Protein AF-A0A4P7XH23-F1 (afdb_monomer_lite)

Foldseek 3Di:
DPCQVVLLVLLVVLLVQLVVCLVVVVLVSNLVSLVVNLVSLVVNLVCCVVVVDPPVSSLVSLVSSVVSLVSNVVSCVVVDVPPPPSVVVCVVSVVVSVVSNVVVVD

Radius of gyration: 14.1 Å; chains: 1; bounding box: 43×17×38 Å

Sequence (106 aa):
MTPTLSYLSALDTVSDDLDMAIGAADWARVQELERQARPFMSSATDAAQAGEVAVALVVERLERLQALFELARAGAVKSRDEASAALKASEKTHSAAQAYLRNARR

Organism: NCBI:txid2259620

Structure (mmCIF, N/CA/C/O backbone):
data_AF-A0A4P7XH23-F1
#
_entry.id   AF-A0A4P7XH23-F1
#
loop_
_atom_site.group_PDB
_atom_site.id
_atom_site.type_symbol
_atom_site.label_atom_id
_atom_site.label_alt_id
_atom_site.label_comp_id
_atom_site.label_asym_id
_atom_site.label_entity_id
_atom_site.label_seq_id
_atom_site.pdbx_PDB_ins_code
_atom_site.Cartn_x
_atom_site.Cartn_y
_atom_site.Cartn_z
_atom_site.occupancy
_atom_site.B_iso_or_equiv
_atom_site.auth_seq_id
_atom_site.auth_comp_id
_atom_site.auth_asym_id
_atom_site.auth_atom_id
_atom_site.pdbx_PDB_model_num
ATOM 1 N N . MET A 1 1 ? -23.140 10.059 6.513 1.00 39.28 1 MET A N 1
ATOM 2 C CA . MET A 1 1 ? -22.406 9.104 5.657 1.00 39.28 1 MET A CA 1
ATOM 3 C C . MET A 1 1 ? -21.006 9.009 6.215 1.00 39.28 1 MET A C 1
ATOM 5 O O . MET A 1 1 ? -20.327 10.024 6.259 1.00 39.28 1 MET A O 1
ATOM 9 N N . THR A 1 2 ? -20.641 7.856 6.766 1.00 43.00 2 THR A N 1
ATOM 10 C CA . THR A 1 2 ? -19.348 7.631 7.417 1.00 43.00 2 THR A CA 1
ATOM 11 C C . THR A 1 2 ? -18.233 7.743 6.371 1.00 43.00 2 THR A C 1
ATOM 13 O O . THR A 1 2 ? -18.221 6.953 5.427 1.00 43.00 2 THR A O 1
ATOM 16 N N . PRO A 1 3 ? -17.308 8.714 6.489 1.00 55.81 3 PRO A N 1
ATOM 17 C CA . PRO A 1 3 ? -16.204 8.882 5.538 1.00 55.81 3 PRO A CA 1
ATOM 18 C C . PRO A 1 3 ? -15.216 7.697 5.572 1.00 55.81 3 PRO A C 1
ATOM 20 O O . PRO A 1 3 ? -14.378 7.557 4.688 1.00 55.81 3 PRO A O 1
ATOM 23 N N . THR A 1 4 ? -15.387 6.796 6.539 1.00 52.91 4 THR A N 1
ATOM 24 C CA . THR A 1 4 ? -14.500 5.701 6.930 1.00 52.91 4 THR A CA 1
ATOM 25 C C . THR A 1 4 ? -14.229 4.630 5.886 1.00 52.91 4 THR A C 1
ATOM 27 O O . THR A 1 4 ? -13.099 4.173 5.723 1.00 52.91 4 THR A O 1
ATOM 30 N N . LEU A 1 5 ? -15.239 4.285 5.097 1.00 60.50 5 LEU A N 1
ATOM 31 C CA . LEU A 1 5 ? -15.082 3.324 4.006 1.00 60.50 5 LEU A CA 1
ATOM 32 C C . LEU A 1 5 ? -14.433 3.957 2.766 1.00 60.50 5 LEU A C 1
ATOM 34 O O . LEU A 1 5 ? -13.896 3.243 1.920 1.00 60.50 5 LEU A O 1
ATOM 38 N N . SER A 1 6 ? -14.440 5.291 2.666 1.00 73.31 6 SER A N 1
ATOM 39 C CA . SER A 1 6 ? -13.956 6.008 1.486 1.00 73.31 6 SER A CA 1
ATOM 40 C C . SER A 1 6 ? -12.436 5.967 1.364 1.00 73.31 6 SER A C 1
ATOM 42 O O . SER A 1 6 ? -11.932 5.852 0.252 1.00 73.31 6 SER A O 1
ATOM 44 N N . TYR A 1 7 ? -11.696 6.041 2.474 1.00 73.75 7 TYR A N 1
ATOM 45 C CA . TYR A 1 7 ? -10.229 6.005 2.433 1.00 73.75 7 TYR A CA 1
ATOM 46 C C . TYR A 1 7 ? -9.671 4.587 2.322 1.00 73.75 7 TYR A C 1
ATOM 48 O O . TYR A 1 7 ? -8.679 4.399 1.628 1.00 73.75 7 TYR A O 1
ATOM 56 N N . LEU A 1 8 ? -10.319 3.581 2.920 1.00 80.44 8 LEU A N 1
ATOM 57 C CA . LEU A 1 8 ? -9.944 2.181 2.685 1.00 80.44 8 LEU A CA 1
ATOM 58 C C . LEU A 1 8 ? -10.161 1.780 1.225 1.00 80.44 8 LEU A C 1
ATOM 60 O O . LEU A 1 8 ? -9.269 1.203 0.614 1.00 80.44 8 LEU A O 1
ATOM 64 N N . SER A 1 9 ? -11.302 2.165 0.649 1.00 84.31 9 SER A N 1
ATOM 65 C CA . SER A 1 9 ? -11.572 1.926 -0.772 1.00 84.31 9 SER A CA 1
ATOM 66 C C . SER A 1 9 ? -10.584 2.684 -1.663 1.00 84.31 9 SER A C 1
ATOM 68 O O . SER A 1 9 ? -10.128 2.147 -2.662 1.00 84.31 9 SER A O 1
ATOM 70 N N . ALA A 1 10 ? -10.198 3.911 -1.290 1.00 84.50 10 ALA A N 1
ATOM 71 C CA . ALA A 1 10 ? -9.167 4.655 -2.011 1.00 84.50 10 ALA A CA 1
ATOM 72 C C . ALA A 1 10 ? -7.790 3.972 -1.939 1.00 84.50 10 ALA A C 1
ATOM 74 O O . ALA A 1 10 ? -7.080 3.947 -2.940 1.00 84.50 10 ALA A O 1
ATOM 75 N N . LEU A 1 11 ? -7.417 3.392 -0.792 1.00 84.88 11 LEU A N 1
ATOM 76 C CA . LEU A 1 11 ? -6.183 2.612 -0.655 1.00 84.88 11 LEU A CA 1
ATOM 77 C C . LEU A 1 11 ? -6.215 1.333 -1.499 1.00 84.88 11 LEU A C 1
ATOM 79 O O . LEU A 1 11 ? -5.199 0.995 -2.106 1.00 84.88 11 LEU A O 1
ATOM 83 N N . ASP A 1 12 ? -7.361 0.653 -1.570 1.00 88.25 12 ASP A N 1
ATOM 84 C CA . ASP A 1 12 ? -7.543 -0.519 -2.431 1.00 88.25 12 ASP A CA 1
ATOM 85 C C . ASP A 1 12 ? -7.400 -0.129 -3.916 1.00 88.25 12 ASP A C 1
ATOM 87 O O . ASP A 1 12 ? -6.584 -0.720 -4.621 1.00 88.25 12 ASP A O 1
ATOM 91 N N . THR A 1 13 ? -8.064 0.944 -4.365 1.00 89.38 13 THR A N 1
ATOM 92 C CA . THR A 1 13 ? -7.928 1.460 -5.741 1.00 89.38 13 THR A CA 1
ATOM 93 C C . THR A 1 13 ? -6.489 1.845 -6.075 1.00 89.38 13 THR A C 1
ATOM 95 O O . THR A 1 13 ? -5.979 1.479 -7.128 1.00 89.38 13 THR A O 1
ATOM 98 N N . VAL A 1 14 ? -5.803 2.567 -5.181 1.00 89.38 14 VAL A N 1
ATOM 99 C CA . VAL A 1 14 ? -4.402 2.953 -5.408 1.00 89.38 14 VAL A CA 1
ATOM 100 C C . VAL A 1 14 ? -3.489 1.726 -5.443 1.00 89.38 14 VAL A C 1
ATOM 102 O O . VAL A 1 14 ? -2.522 1.718 -6.200 1.00 89.38 14 VAL A O 1
ATOM 105 N N . SER A 1 15 ? -3.796 0.682 -4.670 1.00 88.75 15 SER A N 1
ATOM 106 C CA . SER A 1 15 ? -3.050 -0.580 -4.706 1.00 88.75 15 SER A CA 1
ATOM 107 C C . SER A 1 15 ? -3.211 -1.296 -6.048 1.00 88.75 15 SER A C 1
ATOM 109 O O . SER A 1 15 ? -2.219 -1.745 -6.617 1.00 88.75 15 SER A O 1
ATOM 111 N N . ASP A 1 16 ? -4.430 -1.378 -6.577 1.00 91.62 16 ASP A N 1
ATOM 112 C CA . ASP A 1 16 ? -4.687 -2.014 -7.874 1.00 91.62 16 ASP A CA 1
ATOM 113 C C . ASP A 1 16 ? -4.051 -1.215 -9.030 1.00 91.62 16 ASP A C 1
ATOM 115 O O . ASP A 1 16 ? -3.399 -1.787 -9.907 1.00 91.62 16 ASP A O 1
ATOM 119 N N . ASP A 1 17 ? -4.146 0.117 -8.988 1.00 90.12 17 ASP A N 1
ATOM 120 C CA . ASP A 1 17 ? -3.486 1.008 -9.949 1.00 90.12 17 ASP A CA 1
ATOM 121 C C . ASP A 1 17 ? -1.951 0.889 -9.889 1.00 90.12 17 ASP A C 1
ATOM 123 O O . ASP A 1 17 ? -1.280 0.956 -10.923 1.00 90.12 17 ASP A O 1
ATOM 127 N N . LEU A 1 18 ? -1.378 0.719 -8.689 1.00 86.94 18 LEU A N 1
ATOM 128 C CA . LEU A 1 18 ? 0.062 0.520 -8.505 1.00 86.94 18 LEU A CA 1
ATOM 129 C C . LEU A 1 18 ? 0.515 -0.804 -9.103 1.00 86.94 18 LEU A C 1
ATOM 131 O O . LEU A 1 18 ? 1.520 -0.821 -9.806 1.00 86.94 18 LEU A O 1
ATOM 135 N N . ASP A 1 19 ? -0.219 -1.887 -8.858 1.00 89.44 19 ASP A N 1
ATOM 136 C CA . ASP A 1 19 ? 0.096 -3.203 -9.416 1.00 89.44 19 ASP A CA 1
ATOM 137 C C . ASP A 1 19 ? 0.105 -3.163 -10.953 1.00 89.44 19 ASP A C 1
ATOM 139 O O . ASP A 1 19 ? 1.062 -3.602 -11.597 1.00 89.44 19 ASP A O 1
ATOM 143 N N . MET A 1 20 ? -0.896 -2.505 -11.547 1.00 90.44 20 MET A N 1
ATOM 144 C CA . MET A 1 20 ? -0.965 -2.297 -12.993 1.00 90.44 20 MET A CA 1
ATOM 145 C C . MET A 1 20 ? 0.203 -1.450 -13.519 1.00 90.44 20 MET A C 1
ATOM 147 O O . MET A 1 20 ? 0.832 -1.815 -14.515 1.00 90.44 20 MET A O 1
ATOM 151 N N . ALA A 1 21 ? 0.528 -0.338 -12.851 1.00 88.25 21 ALA A N 1
ATOM 152 C CA . ALA A 1 21 ? 1.630 0.536 -13.248 1.00 88.25 21 ALA A CA 1
ATOM 153 C C . ALA A 1 21 ? 2.997 -0.161 -13.133 1.00 88.25 21 ALA A C 1
ATOM 155 O O . ALA A 1 21 ? 3.849 0.011 -14.005 1.00 88.25 21 ALA A O 1
ATOM 156 N N . ILE A 1 22 ? 3.197 -0.990 -12.103 1.00 86.94 22 ILE A N 1
ATOM 157 C CA . ILE A 1 22 ? 4.399 -1.818 -11.935 1.00 86.94 22 ILE A CA 1
ATOM 158 C C . ILE A 1 22 ? 4.497 -2.842 -13.068 1.00 86.94 22 ILE A C 1
ATOM 160 O O . ILE A 1 22 ? 5.559 -2.968 -13.679 1.00 86.94 22 ILE A O 1
ATOM 164 N N . GLY A 1 23 ? 3.400 -3.539 -13.385 1.00 87.38 23 GLY A N 1
ATOM 165 C CA . GLY A 1 23 ? 3.347 -4.506 -14.484 1.00 87.38 23 GLY A CA 1
ATOM 166 C C . GLY A 1 23 ? 3.640 -3.882 -15.853 1.00 87.38 23 GLY A C 1
ATOM 167 O O . GLY A 1 23 ? 4.284 -4.510 -16.692 1.00 87.38 23 GLY A O 1
ATOM 168 N N . ALA A 1 24 ? 3.230 -2.628 -16.058 1.00 89.12 24 ALA A N 1
ATOM 169 C CA . ALA A 1 24 ? 3.518 -1.849 -17.262 1.00 89.12 24 ALA A CA 1
ATOM 170 C C . ALA A 1 24 ? 4.896 -1.154 -17.251 1.00 89.12 24 ALA A C 1
ATOM 172 O O . ALA A 1 24 ? 5.248 -0.501 -18.233 1.00 89.12 24 ALA A O 1
ATOM 173 N N . ALA A 1 25 ? 5.669 -1.267 -16.162 1.00 85.12 25 ALA A N 1
ATOM 174 C CA . ALA A 1 25 ? 6.899 -0.50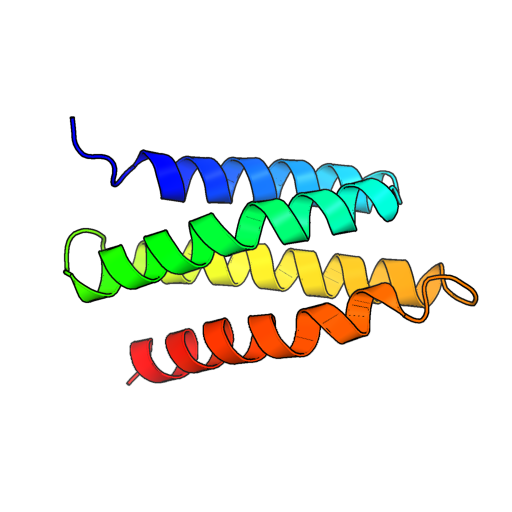6 -15.919 1.00 85.12 25 ALA A CA 1
ATOM 175 C C . ALA A 1 25 ? 6.725 1.026 -16.047 1.00 85.12 25 ALA A C 1
ATOM 177 O O . ALA A 1 25 ? 7.671 1.751 -16.366 1.00 85.12 25 ALA A O 1
ATOM 178 N N . ASP A 1 26 ? 5.523 1.541 -15.772 1.00 86.50 26 ASP A N 1
ATOM 179 C CA . ASP A 1 26 ? 5.225 2.973 -15.783 1.00 86.50 26 ASP A CA 1
ATOM 180 C C . ASP A 1 26 ? 5.657 3.617 -14.457 1.00 86.50 26 ASP A C 1
ATOM 182 O O . ASP A 1 26 ? 4.869 3.909 -13.552 1.00 86.50 26 ASP A O 1
ATOM 186 N N . TRP A 1 27 ? 6.966 3.837 -14.326 1.00 83.94 27 TRP A N 1
ATOM 187 C CA . TRP A 1 27 ? 7.570 4.383 -13.109 1.00 83.94 27 TRP A CA 1
ATOM 188 C C . TRP A 1 27 ? 7.159 5.830 -12.810 1.00 83.94 27 TRP A C 1
ATOM 190 O O . TRP A 1 27 ? 7.281 6.281 -11.667 1.00 83.94 27 TRP A O 1
ATOM 200 N N . ALA A 1 28 ? 6.689 6.574 -13.815 1.00 84.31 28 ALA A N 1
ATOM 201 C CA . ALA A 1 28 ? 6.142 7.912 -13.622 1.00 84.31 28 ALA A CA 1
ATOM 202 C C . ALA A 1 28 ? 4.762 7.828 -12.956 1.00 84.31 28 ALA A C 1
ATOM 204 O O . ALA A 1 28 ? 4.509 8.524 -11.969 1.00 84.31 28 ALA A O 1
ATOM 205 N N . ARG A 1 29 ? 3.905 6.914 -13.428 1.00 85.81 29 ARG A N 1
ATOM 206 C CA . ARG A 1 29 ? 2.605 6.636 -12.810 1.00 85.81 29 ARG A CA 1
ATOM 207 C C . ARG A 1 29 ? 2.747 6.085 -11.395 1.00 85.81 29 ARG A C 1
ATOM 209 O O . ARG A 1 29 ? 2.011 6.528 -10.518 1.00 85.81 29 ARG A O 1
ATOM 216 N N . VAL A 1 30 ? 3.723 5.213 -11.139 1.00 85.25 30 VAL A N 1
ATOM 217 C CA . VAL A 1 30 ? 4.030 4.719 -9.783 1.00 85.25 30 VAL A CA 1
ATOM 218 C C . VAL A 1 30 ? 4.321 5.872 -8.813 1.00 85.25 30 VAL A C 1
ATOM 220 O O . VAL A 1 30 ? 3.767 5.901 -7.716 1.00 85.25 30 VAL A O 1
ATOM 223 N N . GLN A 1 31 ? 5.144 6.851 -9.205 1.00 83.56 31 GLN A N 1
ATOM 224 C CA . GLN A 1 31 ? 5.459 8.006 -8.347 1.00 83.56 31 GLN A CA 1
ATOM 225 C C . GLN A 1 31 ? 4.241 8.895 -8.080 1.00 83.56 31 GLN A C 1
ATOM 227 O O . GLN A 1 31 ? 4.085 9.437 -6.982 1.00 83.56 31 GLN A O 1
ATOM 232 N N . GLU A 1 32 ? 3.375 9.057 -9.079 1.00 87.62 32 GLU A N 1
ATOM 233 C CA . GLU A 1 32 ? 2.129 9.797 -8.917 1.00 87.62 32 GLU A CA 1
ATOM 234 C C . GLU A 1 32 ? 1.202 9.107 -7.914 1.00 87.62 32 GLU A C 1
ATOM 236 O O . GLU A 1 32 ? 0.738 9.733 -6.960 1.00 87.62 32 GLU A O 1
ATOM 241 N N . LEU A 1 33 ? 0.997 7.803 -8.086 1.00 86.56 33 LEU A N 1
ATOM 242 C CA . LEU A 1 33 ? 0.172 6.986 -7.202 1.00 86.56 33 LEU A CA 1
ATOM 243 C C . LEU A 1 33 ? 0.713 6.963 -5.773 1.00 86.56 33 LEU A C 1
ATOM 245 O O . LEU A 1 33 ? -0.056 7.054 -4.819 1.00 86.56 33 LEU A O 1
ATOM 249 N N . GLU A 1 34 ? 2.035 6.939 -5.605 1.00 84.56 34 GLU A N 1
ATOM 250 C CA . GLU A 1 34 ? 2.658 7.037 -4.290 1.00 84.56 34 GLU A CA 1
ATOM 251 C C . GLU A 1 34 ? 2.310 8.359 -3.589 1.00 84.56 34 GLU A C 1
ATOM 253 O O . GLU A 1 34 ? 1.968 8.355 -2.407 1.00 84.56 34 GLU A O 1
ATOM 258 N N . ARG A 1 35 ? 2.351 9.501 -4.293 1.00 85.38 35 ARG A N 1
ATOM 259 C CA . ARG A 1 35 ? 1.919 10.787 -3.715 1.00 85.38 35 ARG A CA 1
ATOM 260 C C . ARG A 1 35 ? 0.444 10.782 -3.341 1.00 85.38 35 ARG A C 1
ATOM 262 O O . ARG A 1 35 ? 0.102 11.315 -2.287 1.00 85.38 35 ARG A O 1
ATOM 269 N N . GLN A 1 36 ? -0.400 10.183 -4.176 1.00 85.38 36 GLN A N 1
ATOM 270 C CA . GLN A 1 36 ? -1.838 10.086 -3.929 1.00 85.38 36 GLN A CA 1
ATOM 271 C C . GLN A 1 36 ? -2.158 9.184 -2.732 1.00 85.38 36 GLN A C 1
ATOM 273 O O . GLN A 1 36 ? -3.066 9.498 -1.970 1.00 85.38 36 GLN A O 1
ATOM 278 N N . ALA A 1 37 ? -1.379 8.123 -2.501 1.00 83.19 37 ALA A N 1
ATOM 279 C CA . ALA A 1 37 ? -1.577 7.213 -1.375 1.00 83.19 37 ALA A CA 1
ATOM 280 C C . ALA A 1 37 ? -1.357 7.876 -0.004 1.00 83.19 37 ALA A C 1
ATOM 282 O O . ALA A 1 37 ? -2.063 7.562 0.954 1.00 83.19 37 ALA A O 1
ATOM 283 N N . ARG A 1 38 ? -0.385 8.795 0.115 1.00 82.75 38 ARG A N 1
ATOM 284 C CA . ARG A 1 38 ? 0.046 9.376 1.407 1.00 82.75 38 ARG A CA 1
ATOM 285 C C . ARG A 1 38 ? -1.087 9.964 2.258 1.00 82.75 38 ARG A C 1
ATOM 287 O O . ARG A 1 38 ? -1.161 9.592 3.432 1.00 82.75 38 ARG A O 1
ATOM 294 N N . PRO A 1 39 ? -1.957 10.856 1.742 1.00 83.50 39 PRO A N 1
ATOM 295 C CA . PRO A 1 39 ? -3.061 11.386 2.539 1.00 83.50 39 PRO A CA 1
ATOM 296 C C . PRO A 1 39 ? -4.021 10.282 2.997 1.00 83.50 39 PRO A C 1
ATOM 298 O O . PRO A 1 39 ? -4.438 10.295 4.152 1.00 83.50 39 PRO A O 1
ATOM 301 N N . PHE A 1 40 ? -4.305 9.283 2.154 1.00 83.44 40 PHE A N 1
ATOM 302 C CA . PHE A 1 40 ? -5.194 8.175 2.518 1.00 83.44 40 PHE A CA 1
ATOM 303 C C . PHE A 1 40 ? -4.591 7.264 3.590 1.00 83.44 40 PHE A C 1
ATOM 305 O O . PHE A 1 40 ? -5.306 6.840 4.493 1.00 83.44 40 PHE A O 1
ATOM 312 N N . MET A 1 41 ? -3.278 7.010 3.547 1.00 82.75 41 MET A N 1
ATOM 313 C CA . MET A 1 41 ? -2.575 6.251 4.588 1.00 82.75 41 MET A CA 1
ATOM 314 C C . MET A 1 41 ? -2.628 6.971 5.940 1.00 82.75 41 MET A C 1
ATOM 316 O O . MET A 1 41 ? -2.879 6.331 6.961 1.00 82.75 41 MET A O 1
ATOM 320 N N . SER A 1 42 ? -2.424 8.296 5.950 1.00 82.44 42 SER A N 1
ATOM 321 C CA . SER A 1 42 ? -2.542 9.109 7.168 1.00 82.44 42 SER A CA 1
ATOM 322 C C . SER A 1 42 ? -3.964 9.043 7.720 1.00 82.44 42 SER A C 1
ATOM 324 O O . SER A 1 42 ? -4.150 8.653 8.866 1.00 82.44 42 SER A O 1
ATOM 326 N N . SER A 1 43 ? -4.975 9.309 6.887 1.00 83.12 43 SER A N 1
ATOM 327 C CA . SER A 1 43 ? -6.377 9.282 7.316 1.00 83.12 43 SER A CA 1
ATOM 328 C C . SER A 1 43 ? -6.841 7.902 7.786 1.00 83.12 43 SER A C 1
ATOM 330 O O . SER A 1 43 ? -7.577 7.813 8.763 1.00 83.12 43 SER A O 1
ATOM 332 N N . ALA A 1 44 ? -6.404 6.818 7.138 1.00 81.69 44 ALA A N 1
ATOM 333 C CA . ALA A 1 44 ? -6.727 5.460 7.578 1.00 81.69 44 ALA A CA 1
ATOM 334 C C . ALA A 1 44 ? -6.099 5.142 8.942 1.00 81.69 44 ALA A C 1
ATOM 336 O O . ALA A 1 44 ? -6.718 4.489 9.780 1.00 81.69 44 ALA A O 1
ATOM 337 N N . THR A 1 45 ? -4.888 5.642 9.181 1.00 84.19 45 THR A N 1
ATOM 338 C CA . THR A 1 45 ? -4.191 5.480 10.455 1.00 84.19 45 THR A CA 1
ATOM 339 C C . THR A 1 45 ? -4.868 6.275 11.573 1.00 84.19 45 THR A C 1
ATOM 341 O O . THR A 1 45 ? -5.128 5.718 12.639 1.00 84.19 45 THR A O 1
ATOM 344 N N . ASP A 1 46 ? -5.225 7.535 11.315 1.00 84.12 46 ASP A N 1
ATOM 345 C CA . ASP A 1 46 ? -5.942 8.385 12.272 1.00 84.12 46 ASP A CA 1
ATOM 346 C C . ASP A 1 46 ? -7.313 7.775 12.624 1.00 84.12 46 ASP A C 1
ATOM 348 O O . ASP A 1 46 ? -7.687 7.696 13.795 1.00 84.12 46 ASP A O 1
ATOM 352 N N . ALA A 1 47 ? -8.032 7.243 11.628 1.00 80.75 47 ALA A N 1
ATOM 353 C CA . ALA A 1 47 ? -9.311 6.563 11.831 1.00 80.75 47 ALA A CA 1
ATOM 354 C C . ALA A 1 47 ? -9.172 5.257 12.638 1.00 80.75 47 ALA A C 1
ATOM 356 O O . ALA A 1 47 ? -10.036 4.936 13.457 1.00 80.75 47 ALA A O 1
ATOM 357 N N . ALA A 1 48 ? -8.077 4.510 12.455 1.00 81.88 48 ALA A N 1
ATOM 358 C CA . ALA A 1 48 ? -7.777 3.338 13.278 1.00 81.88 48 ALA A CA 1
ATOM 359 C C . ALA A 1 48 ? -7.500 3.722 14.739 1.00 81.88 48 ALA A C 1
ATOM 361 O O . ALA A 1 48 ? -7.982 3.054 15.652 1.00 81.88 48 ALA A O 1
ATOM 362 N N . GLN A 1 49 ? -6.757 4.808 14.975 1.00 80.44 49 GLN A N 1
ATOM 363 C CA . GLN A 1 49 ? -6.491 5.310 16.327 1.00 80.44 49 GLN A CA 1
ATOM 364 C C . GLN A 1 49 ? -7.746 5.833 17.023 1.00 80.44 49 GLN A C 1
ATOM 366 O O . GLN A 1 49 ? -7.902 5.641 18.226 1.00 80.44 49 GLN A O 1
ATOM 371 N N . ALA A 1 50 ? -8.646 6.464 16.269 1.00 82.75 50 ALA A N 1
ATOM 372 C CA . ALA A 1 50 ? -9.940 6.920 16.761 1.00 82.75 50 ALA A CA 1
ATOM 373 C C . ALA A 1 50 ? -10.926 5.765 17.037 1.00 82.75 50 ALA A C 1
ATOM 375 O O . ALA A 1 50 ? -12.010 5.998 17.568 1.00 82.75 50 ALA A O 1
ATOM 376 N N . GLY A 1 51 ? -10.570 4.520 16.691 1.00 82.06 51 GLY A N 1
ATOM 377 C CA . GLY A 1 51 ? -11.444 3.352 16.825 1.00 82.06 51 GLY A CA 1
ATOM 378 C C . GLY A 1 51 ? -12.593 3.323 15.811 1.00 82.06 51 GLY A C 1
ATOM 379 O O . GLY A 1 51 ? -13.519 2.529 15.961 1.00 82.06 51 GLY A O 1
ATOM 380 N N . GLU A 1 52 ? -12.545 4.169 14.779 1.00 82.12 52 GLU A N 1
ATOM 381 C CA . GLU A 1 52 ? -13.559 4.237 13.720 1.00 82.12 52 GLU A CA 1
ATOM 382 C C . GLU A 1 52 ? -13.418 3.089 12.709 1.00 82.12 52 GLU A C 1
ATOM 384 O O . GLU A 1 52 ? -14.382 2.723 12.035 1.00 82.12 52 GLU A O 1
ATOM 389 N N . VAL A 1 53 ? -12.219 2.507 12.611 1.00 81.88 53 VAL A N 1
ATOM 390 C CA . VAL A 1 53 ? -11.908 1.343 11.773 1.00 81.88 53 VAL A CA 1
ATOM 391 C C . VAL A 1 53 ? -11.182 0.298 12.599 1.00 81.88 53 VAL A C 1
ATOM 393 O O . VAL A 1 53 ? -10.331 0.618 13.428 1.00 81.88 53 VAL A O 1
ATOM 396 N N . ALA A 1 54 ? -11.462 -0.974 12.320 1.00 84.50 54 ALA A N 1
ATOM 397 C CA . ALA A 1 54 ? -10.668 -2.064 12.859 1.00 84.50 54 ALA A CA 1
ATOM 398 C C . ALA A 1 54 ? -9.201 -1.917 12.428 1.00 84.50 54 ALA A C 1
ATOM 400 O O . ALA A 1 54 ? -8.884 -1.955 11.238 1.00 84.50 54 ALA A O 1
ATOM 401 N N . VAL A 1 55 ? -8.301 -1.821 13.409 1.00 81.69 55 VAL A N 1
ATOM 402 C CA . VAL A 1 55 ? -6.849 -1.713 13.188 1.00 81.69 55 VAL A CA 1
ATOM 403 C C 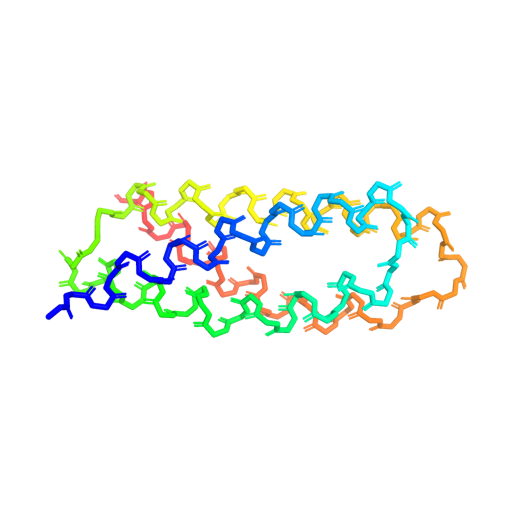. VAL A 1 55 ? -6.352 -2.808 12.240 1.00 81.69 55 VAL A C 1
ATOM 405 O O . VAL A 1 55 ? -5.572 -2.521 11.340 1.00 81.69 55 VAL A O 1
ATOM 408 N N . ALA A 1 56 ? -6.868 -4.034 12.372 1.00 83.75 56 ALA A N 1
ATOM 409 C CA . ALA A 1 56 ? -6.520 -5.159 11.504 1.00 83.75 56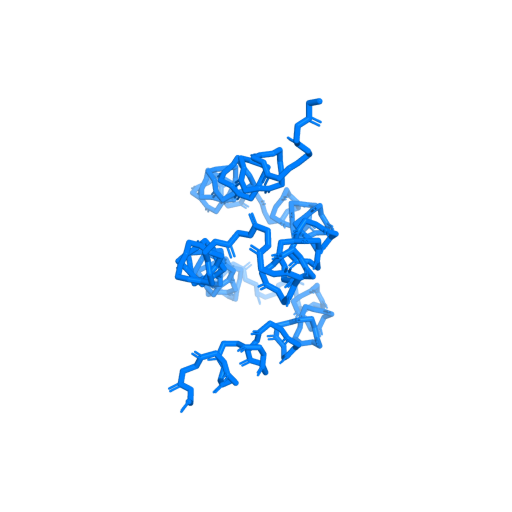 ALA A CA 1
ATOM 410 C C . ALA A 1 56 ? -6.764 -4.881 10.007 1.00 83.75 56 ALA A C 1
ATOM 412 O O . ALA A 1 56 ? -5.922 -5.228 9.186 1.00 83.75 56 ALA A O 1
ATOM 413 N N . LEU A 1 57 ? -7.865 -4.204 9.653 1.00 84.06 57 LEU A N 1
ATOM 414 C CA . LEU A 1 57 ? -8.175 -3.862 8.260 1.00 84.06 57 LEU A CA 1
ATOM 415 C C . LEU A 1 57 ? -7.212 -2.806 7.713 1.00 84.06 57 LEU A C 1
ATOM 417 O O . LEU A 1 57 ? -6.748 -2.910 6.581 1.00 84.06 57 LEU A O 1
ATOM 421 N N . VAL A 1 58 ? -6.882 -1.796 8.520 1.00 85.25 58 VAL A N 1
ATOM 422 C CA . VAL A 1 58 ? -5.914 -0.765 8.119 1.00 85.25 58 VAL A CA 1
ATOM 423 C C . VAL A 1 58 ? -4.526 -1.376 7.948 1.00 85.25 58 VAL A C 1
ATOM 425 O O . VAL A 1 58 ? -3.859 -1.104 6.955 1.00 85.25 58 VAL A O 1
ATOM 428 N N . VAL A 1 59 ? -4.117 -2.253 8.868 1.00 85.69 59 VAL A N 1
ATOM 429 C CA . VAL A 1 59 ? -2.846 -2.984 8.794 1.00 85.69 59 VAL A CA 1
ATOM 430 C C . VAL A 1 59 ? -2.756 -3.798 7.504 1.00 85.69 59 VAL A C 1
ATOM 432 O O . VAL A 1 59 ? -1.775 -3.648 6.784 1.00 85.69 59 VAL A O 1
ATOM 435 N N . GLU A 1 60 ? -3.780 -4.585 7.166 1.00 87.31 60 GLU A N 1
ATOM 436 C CA . GLU A 1 60 ? -3.792 -5.414 5.951 1.00 87.31 60 GLU A CA 1
ATOM 437 C C . GLU A 1 60 ? -3.587 -4.577 4.675 1.00 87.31 60 GLU A C 1
ATOM 439 O O . GLU A 1 60 ? -2.785 -4.920 3.804 1.00 87.31 60 GLU A O 1
ATOM 444 N N . ARG A 1 61 ? -4.277 -3.435 4.578 1.00 86.25 61 ARG A N 1
ATOM 445 C CA . ARG A 1 61 ? -4.186 -2.533 3.419 1.00 86.25 61 ARG A CA 1
ATOM 446 C C . ARG A 1 61 ? -2.828 -1.849 3.322 1.00 86.25 61 ARG A C 1
ATOM 448 O O . ARG A 1 61 ? -2.265 -1.749 2.233 1.00 86.25 61 ARG A O 1
ATOM 455 N N . LEU A 1 62 ? -2.284 -1.401 4.452 1.00 86.56 62 LEU A N 1
ATOM 456 C CA . LEU A 1 62 ? -0.956 -0.795 4.493 1.00 86.56 62 LEU A CA 1
ATOM 457 C C . LEU A 1 62 ? 0.146 -1.816 4.177 1.00 86.56 62 LEU A C 1
ATOM 459 O O . LEU A 1 62 ? 1.083 -1.468 3.464 1.00 86.56 62 LEU A O 1
ATOM 463 N N . GLU A 1 63 ? 0.028 -3.064 4.648 1.00 87.00 63 GLU A N 1
ATOM 464 C CA . GLU A 1 63 ? 0.967 -4.148 4.325 1.00 87.00 63 GLU A CA 1
ATOM 465 C C . GLU A 1 63 ? 0.949 -4.470 2.820 1.00 87.00 63 GLU A C 1
ATOM 467 O O . GLU A 1 63 ? 2.014 -4.576 2.204 1.00 87.00 63 GLU A O 1
ATOM 472 N N . ARG A 1 64 ? -0.236 -4.540 2.193 1.00 88.00 64 ARG A N 1
ATOM 473 C CA . ARG A 1 64 ? -0.360 -4.728 0.736 1.00 88.00 64 ARG A CA 1
ATOM 474 C C . ARG A 1 64 ? 0.310 -3.598 -0.043 1.00 88.00 64 ARG A C 1
ATOM 476 O O . ARG A 1 64 ? 1.101 -3.853 -0.951 1.00 88.00 64 ARG A O 1
ATOM 483 N N . LEU A 1 65 ? 0.017 -2.354 0.322 1.00 86.56 65 LEU A N 1
ATOM 484 C CA . LEU A 1 65 ? 0.572 -1.182 -0.345 1.00 86.56 65 LEU A CA 1
ATOM 485 C C . LEU A 1 65 ? 2.103 -1.108 -0.184 1.00 86.56 65 LEU A C 1
ATOM 487 O O . LEU A 1 65 ? 2.825 -0.809 -1.133 1.00 86.56 65 LEU A O 1
ATOM 491 N N . GLN A 1 66 ? 2.609 -1.448 1.003 1.00 83.62 66 GLN A N 1
ATOM 492 C CA . GLN A 1 66 ? 4.039 -1.551 1.289 1.00 83.62 66 GLN A CA 1
ATOM 493 C C . GLN A 1 66 ? 4.724 -2.613 0.416 1.00 83.62 66 GLN A C 1
ATOM 495 O O . GLN A 1 66 ? 5.780 -2.340 -0.153 1.00 83.62 66 GLN A O 1
ATOM 500 N N . ALA A 1 67 ? 4.113 -3.788 0.240 1.00 86.50 67 ALA A N 1
ATOM 501 C CA . ALA A 1 67 ? 4.644 -4.822 -0.649 1.00 86.50 67 ALA A CA 1
ATOM 502 C C . ALA A 1 67 ? 4.732 -4.345 -2.110 1.00 86.50 67 ALA A C 1
ATOM 504 O O . ALA A 1 67 ? 5.739 -4.588 -2.777 1.00 86.50 67 ALA A O 1
ATOM 505 N N . LEU A 1 68 ? 3.722 -3.615 -2.594 1.00 85.38 68 LEU A N 1
ATOM 506 C CA . LEU A 1 68 ? 3.723 -3.031 -3.938 1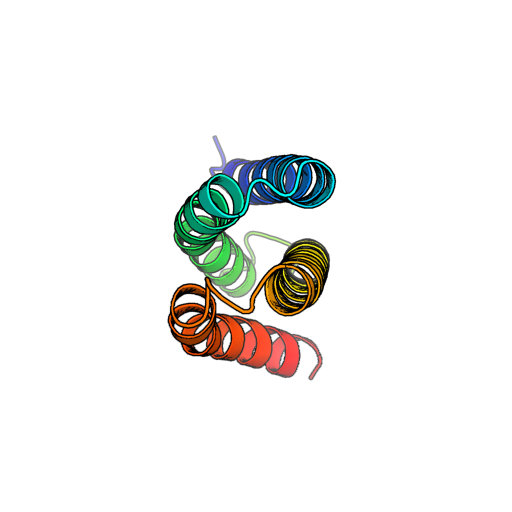.00 85.38 68 LEU A CA 1
ATOM 507 C C . LEU A 1 68 ? 4.810 -1.966 -4.106 1.00 85.38 68 LEU A C 1
ATOM 509 O O . LEU A 1 68 ? 5.499 -1.961 -5.122 1.00 85.38 68 LEU A O 1
ATOM 513 N N . PHE A 1 69 ? 5.036 -1.105 -3.111 1.00 82.06 69 PHE A N 1
ATOM 514 C CA . PHE A 1 69 ? 6.130 -0.133 -3.177 1.00 82.06 69 PHE A CA 1
ATOM 515 C C . PHE A 1 69 ? 7.510 -0.790 -3.180 1.00 82.06 69 PHE A C 1
ATOM 517 O O . PHE A 1 69 ? 8.392 -0.335 -3.907 1.00 82.06 69 PHE A O 1
ATOM 524 N N . GLU A 1 70 ? 7.712 -1.876 -2.433 1.00 84.81 70 GLU A N 1
ATOM 525 C CA . GLU A 1 70 ? 8.967 -2.635 -2.488 1.00 84.81 70 GLU A CA 1
ATOM 526 C C . GLU A 1 70 ? 9.150 -3.340 -3.843 1.00 84.81 70 GLU A C 1
ATOM 528 O O . GLU A 1 70 ? 10.244 -3.313 -4.412 1.00 84.81 70 GLU A O 1
ATOM 533 N N . LEU A 1 71 ? 8.079 -3.897 -4.424 1.00 84.44 71 LEU A N 1
ATOM 534 C CA . LEU A 1 71 ? 8.098 -4.450 -5.784 1.00 84.44 71 LEU A CA 1
ATOM 535 C C . LEU A 1 71 ? 8.428 -3.375 -6.822 1.00 84.44 71 LEU A C 1
ATOM 537 O O . LEU A 1 71 ? 9.302 -3.580 -7.666 1.00 84.44 71 LEU A O 1
ATOM 541 N N . ALA A 1 72 ? 7.793 -2.209 -6.720 1.00 81.00 72 ALA A N 1
ATOM 542 C CA . ALA A 1 72 ? 8.082 -1.057 -7.557 1.00 81.00 72 ALA A CA 1
ATOM 543 C C . ALA A 1 72 ? 9.526 -0.585 -7.380 1.00 81.00 72 ALA A C 1
ATOM 545 O O . ALA A 1 72 ? 10.187 -0.267 -8.360 1.00 81.00 72 ALA A O 1
ATOM 546 N N . ARG A 1 73 ? 10.053 -0.579 -6.149 1.00 77.88 73 ARG A N 1
ATOM 547 C CA . ARG A 1 73 ? 11.443 -0.221 -5.855 1.00 77.88 73 ARG A CA 1
ATOM 548 C C . ARG A 1 73 ? 12.413 -1.206 -6.488 1.00 77.88 73 ARG A C 1
ATOM 550 O O . ARG A 1 73 ? 13.392 -0.774 -7.087 1.00 77.88 73 ARG A O 1
ATOM 557 N N . ALA A 1 74 ? 12.148 -2.504 -6.387 1.00 80.44 74 ALA A N 1
ATOM 558 C CA . ALA A 1 74 ? 12.969 -3.542 -6.994 1.00 80.44 74 ALA A CA 1
ATOM 559 C C . ALA A 1 74 ? 12.913 -3.494 -8.531 1.00 80.44 74 ALA A C 1
ATOM 561 O O . ALA A 1 74 ? 13.949 -3.614 -9.186 1.00 80.44 74 ALA A O 1
ATOM 562 N N . GLY A 1 75 ? 11.724 -3.290 -9.106 1.00 75.31 75 GLY A N 1
ATOM 563 C CA . GLY A 1 75 ? 11.510 -3.142 -10.547 1.00 75.31 75 GLY A CA 1
ATOM 564 C C . GLY A 1 75 ? 12.148 -1.871 -11.098 1.00 75.31 75 GLY A C 1
ATOM 565 O O . GLY A 1 75 ? 12.886 -1.934 -12.079 1.00 75.31 75 GLY A O 1
ATOM 566 N N . ALA A 1 76 ? 11.972 -0.752 -10.395 1.00 68.38 76 ALA A N 1
ATOM 567 C CA . ALA A 1 76 ? 12.669 0.487 -10.672 1.00 68.38 76 ALA A CA 1
ATOM 568 C C . ALA A 1 76 ? 14.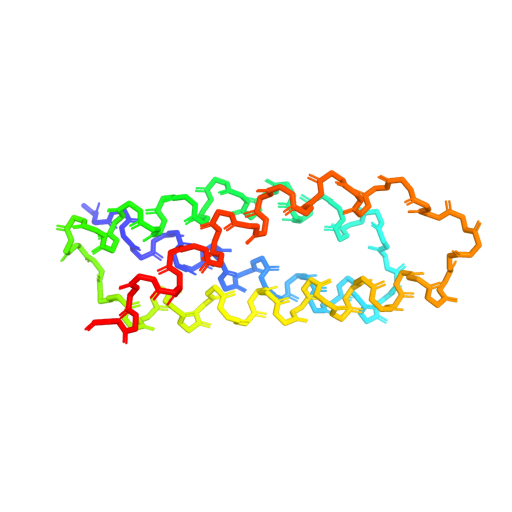170 0.237 -10.591 1.00 68.38 76 ALA A C 1
ATOM 570 O O . ALA A 1 76 ? 14.790 0.331 -11.622 1.00 68.38 76 ALA A O 1
ATOM 571 N N . VAL A 1 77 ? 14.768 -0.185 -9.469 1.00 67.94 77 VAL A N 1
ATOM 572 C CA . VAL A 1 77 ? 16.221 -0.470 -9.364 1.00 67.94 77 VAL A CA 1
ATOM 573 C C . VAL A 1 77 ? 16.750 -1.332 -10.523 1.00 67.94 77 VAL A C 1
ATOM 575 O O . VAL A 1 77 ? 17.801 -1.011 -11.068 1.00 67.94 77 VAL A O 1
ATOM 578 N N . LYS A 1 78 ? 16.008 -2.359 -10.961 1.00 64.19 78 LYS A N 1
ATOM 579 C CA . LYS A 1 78 ? 16.353 -3.167 -12.148 1.00 64.19 78 LYS A CA 1
ATOM 580 C C . LYS A 1 78 ? 16.283 -2.396 -13.472 1.00 64.19 78 LYS A C 1
ATOM 582 O O . LYS A 1 78 ? 17.093 -2.640 -14.355 1.00 64.19 78 LYS A O 1
ATOM 587 N N . SER A 1 79 ? 15.340 -1.471 -13.604 1.00 60.31 79 SER A N 1
ATOM 588 C CA . SER A 1 79 ? 15.189 -0.543 -14.731 1.00 60.31 79 SER A CA 1
ATOM 589 C C . SER A 1 79 ? 16.120 0.681 -14.644 1.00 60.31 79 SER A C 1
ATOM 591 O O . SER A 1 79 ? 16.062 1.551 -15.511 1.00 60.31 79 SER A O 1
ATOM 593 N N . ARG A 1 80 ? 16.921 0.815 -13.576 1.00 55.72 80 ARG A N 1
ATOM 594 C CA . ARG A 1 80 ? 17.406 2.105 -13.073 1.00 55.72 80 ARG A CA 1
ATOM 595 C C . ARG A 1 80 ? 18.896 2.140 -12.805 1.00 55.72 80 ARG A C 1
ATOM 597 O O . ARG A 1 80 ? 19.342 2.408 -11.686 1.00 55.72 80 ARG A O 1
ATOM 604 N N . ASP A 1 81 ? 19.607 2.095 -13.913 1.00 52.09 81 ASP A N 1
ATOM 605 C CA . ASP A 1 81 ? 20.645 3.090 -14.136 1.00 52.09 81 ASP A CA 1
ATOM 606 C C . ASP A 1 81 ? 20.101 4.554 -14.131 1.00 52.09 81 ASP A C 1
ATOM 608 O O . ASP A 1 81 ? 20.905 5.463 -13.980 1.00 52.09 81 ASP A O 1
ATOM 612 N N . GLU A 1 82 ? 18.778 4.852 -14.174 1.00 45.19 82 GLU A N 1
ATOM 613 C CA . GLU A 1 82 ? 18.300 6.261 -14.328 1.00 45.19 82 GLU A CA 1
ATOM 614 C C . GLU A 1 82 ? 17.343 6.882 -13.272 1.00 45.19 82 GLU A C 1
ATOM 616 O O . GLU A 1 82 ? 17.623 7.948 -12.737 1.00 45.19 82 GLU A O 1
ATOM 621 N N . ALA A 1 83 ? 16.233 6.282 -12.858 1.00 48.09 83 ALA A N 1
ATOM 622 C CA . ALA A 1 83 ? 15.314 6.794 -11.805 1.00 48.09 83 ALA A CA 1
ATOM 623 C C . ALA A 1 83 ? 15.858 6.879 -10.336 1.00 48.09 83 ALA A C 1
ATOM 625 O O . ALA A 1 83 ? 15.061 6.870 -9.394 1.00 48.09 83 ALA A O 1
ATOM 626 N N . SER A 1 84 ? 17.188 6.973 -10.139 1.00 46.81 84 SER A N 1
ATOM 627 C CA . SER A 1 84 ? 18.027 7.214 -8.929 1.00 46.81 84 SER A CA 1
ATOM 628 C C . SER A 1 84 ? 17.346 7.839 -7.684 1.00 46.81 84 SER A C 1
ATOM 630 O O . SER A 1 84 ? 17.377 7.386 -6.532 1.00 46.81 84 SER A O 1
ATOM 632 N N . ALA A 1 85 ? 16.697 8.962 -7.975 1.00 52.34 85 ALA A N 1
ATOM 633 C CA . ALA A 1 85 ? 16.400 10.015 -7.017 1.00 52.34 85 ALA A CA 1
ATOM 634 C C . ALA A 1 85 ? 14.970 9.972 -6.458 1.00 52.34 85 ALA A C 1
ATOM 636 O O . ALA A 1 85 ? 14.761 10.392 -5.322 1.00 52.34 85 ALA A O 1
ATOM 637 N N . ALA A 1 86 ? 14.006 9.418 -7.199 1.00 51.31 86 ALA A N 1
ATOM 638 C CA . ALA A 1 86 ? 12.595 9.442 -6.809 1.00 51.31 86 ALA A CA 1
ATOM 639 C C . ALA A 1 86 ? 12.300 8.607 -5.548 1.00 51.31 86 ALA A C 1
ATOM 641 O O . ALA A 1 86 ? 11.629 9.064 -4.627 1.00 51.31 86 ALA A O 1
ATOM 642 N N . LEU A 1 87 ? 12.894 7.412 -5.454 1.00 51.62 87 LEU A N 1
ATOM 643 C CA . LEU A 1 87 ? 12.645 6.470 -4.353 1.00 51.62 87 LEU A CA 1
ATOM 644 C C . LEU A 1 87 ? 13.216 6.926 -2.996 1.00 51.62 87 LEU A C 1
ATOM 646 O O . LEU A 1 87 ? 12.687 6.554 -1.952 1.00 51.62 87 LEU A O 1
ATOM 650 N N . LYS A 1 88 ? 14.251 7.779 -2.978 1.00 52.31 88 LYS A N 1
ATOM 651 C CA . LYS A 1 88 ? 14.846 8.299 -1.728 1.00 52.31 88 LYS A CA 1
ATOM 652 C C . LYS A 1 88 ? 13.907 9.235 -0.958 1.00 52.31 88 LYS A C 1
ATOM 654 O O . LYS A 1 88 ? 14.021 9.354 0.258 1.00 52.31 88 LYS A O 1
ATOM 659 N N . ALA A 1 89 ? 12.963 9.888 -1.637 1.00 50.97 89 ALA A N 1
ATOM 660 C CA . ALA A 1 89 ? 11.968 10.742 -0.985 1.00 50.97 89 ALA A CA 1
ATOM 661 C C . ALA A 1 89 ? 10.842 9.936 -0.298 1.00 50.97 89 ALA A C 1
ATOM 663 O O . ALA A 1 89 ? 10.132 10.471 0.558 1.00 50.97 89 ALA A O 1
ATOM 664 N N . SER A 1 90 ? 10.684 8.656 -0.649 1.00 53.75 90 SER A N 1
ATOM 665 C CA . SER A 1 90 ? 9.663 7.7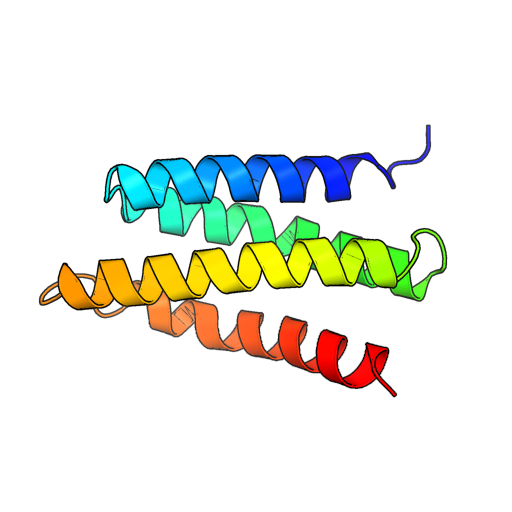57 -0.095 1.00 53.75 90 SER A CA 1
ATOM 666 C C . SER A 1 90 ? 10.052 7.162 1.265 1.00 53.75 90 SER A C 1
ATOM 668 O O . SER A 1 90 ? 9.203 6.965 2.137 1.00 53.75 90 SER A O 1
ATOM 670 N N . GLU A 1 91 ? 11.354 6.966 1.510 1.00 54.66 91 GLU A N 1
ATOM 671 C CA . GLU A 1 91 ? 11.873 6.275 2.704 1.00 54.66 91 GLU A CA 1
ATOM 672 C C . GLU A 1 91 ? 11.439 6.929 4.031 1.00 54.66 91 GLU A C 1
ATOM 674 O O . GLU A 1 91 ? 11.180 6.236 5.017 1.00 54.66 91 GLU A O 1
ATOM 679 N N . LYS A 1 92 ? 11.276 8.261 4.065 1.00 52.44 92 LYS A N 1
ATOM 680 C CA . LYS A 1 92 ? 10.784 8.969 5.262 1.00 52.44 92 LYS A CA 1
ATOM 681 C C . LYS A 1 92 ? 9.307 8.701 5.565 1.00 52.44 92 LYS A C 1
ATOM 683 O O . LYS A 1 92 ? 8.935 8.665 6.734 1.00 52.44 92 LYS A O 1
ATOM 688 N N . THR A 1 93 ? 8.472 8.505 4.549 1.00 54.81 93 THR A N 1
ATOM 689 C CA . THR A 1 93 ? 7.037 8.230 4.731 1.00 54.81 93 THR A CA 1
ATOM 690 C C . THR A 1 93 ? 6.792 6.756 5.046 1.00 54.81 93 THR A C 1
ATOM 692 O O . THR A 1 93 ? 5.963 6.438 5.895 1.00 54.81 93 THR A O 1
ATOM 695 N N . HIS A 1 94 ? 7.604 5.869 4.472 1.00 56.97 94 HIS A N 1
ATOM 696 C CA . HIS A 1 94 ? 7.619 4.447 4.802 1.00 56.97 94 HIS A CA 1
ATOM 697 C C . HIS A 1 94 ? 7.951 4.185 6.281 1.00 56.97 94 HIS A C 1
ATOM 699 O O . HIS A 1 94 ? 7.326 3.346 6.928 1.00 56.97 94 HIS A O 1
ATOM 705 N N . SER A 1 95 ? 8.882 4.964 6.846 1.00 59.88 95 SER A N 1
ATOM 706 C CA . SER A 1 95 ? 9.258 4.894 8.265 1.00 59.88 95 SER A CA 1
ATOM 707 C C . SER A 1 95 ? 8.094 5.225 9.213 1.00 59.88 95 SER A C 1
ATOM 709 O O . SER A 1 95 ? 7.926 4.565 10.239 1.00 59.88 95 SER A O 1
ATOM 711 N N . ALA A 1 96 ? 7.233 6.184 8.854 1.00 55.53 96 ALA A N 1
ATOM 712 C CA . ALA A 1 96 ? 6.060 6.537 9.657 1.00 55.53 96 ALA A CA 1
ATOM 713 C C . ALA A 1 96 ? 5.000 5.420 9.650 1.00 55.53 96 ALA A C 1
ATOM 715 O O . ALA A 1 96 ? 4.497 5.046 10.709 1.00 55.53 96 ALA A O 1
ATOM 716 N N . ALA A 1 97 ? 4.722 4.826 8.485 1.00 57.22 97 ALA A N 1
ATOM 717 C CA . ALA A 1 97 ? 3.809 3.686 8.374 1.00 57.22 97 ALA A CA 1
ATOM 718 C C . ALA A 1 97 ? 4.351 2.435 9.097 1.00 57.22 97 ALA A C 1
ATOM 720 O O . ALA A 1 97 ? 3.616 1.774 9.829 1.00 57.22 97 ALA A O 1
ATOM 721 N N . GLN A 1 98 ? 5.656 2.148 8.991 1.00 63.34 98 GLN A N 1
ATOM 722 C CA . GLN A 1 98 ? 6.289 1.058 9.747 1.00 63.34 98 GLN A CA 1
ATOM 723 C C . GLN A 1 98 ? 6.256 1.283 11.260 1.00 63.34 98 GLN A C 1
ATOM 725 O O . GLN A 1 98 ? 6.042 0.334 12.015 1.00 63.34 98 GLN A O 1
ATOM 730 N N . ALA A 1 99 ? 6.457 2.518 11.725 1.00 67.19 99 ALA A N 1
ATOM 731 C CA . ALA A 1 99 ? 6.354 2.841 13.145 1.00 67.19 99 ALA A CA 1
ATOM 732 C C . ALA A 1 99 ? 4.939 2.566 13.682 1.00 67.19 99 ALA A C 1
ATOM 734 O O . ALA A 1 99 ? 4.797 2.071 14.801 1.00 67.19 99 ALA A O 1
ATOM 735 N N . TYR A 1 100 ? 3.906 2.809 12.874 1.00 60.22 100 TYR A N 1
ATOM 736 C CA . TYR A 1 100 ? 2.532 2.435 13.200 1.00 60.22 100 TYR A CA 1
ATOM 737 C C . TYR A 1 100 ? 2.316 0.925 13.244 1.00 60.22 100 TYR A C 1
ATOM 739 O O . TYR A 1 100 ? 1.838 0.415 14.254 1.00 60.22 100 TYR A O 1
ATOM 747 N N . LEU A 1 101 ? 2.742 0.197 12.209 1.00 62.75 101 LEU A N 1
ATOM 748 C CA . LEU A 1 101 ? 2.644 -1.268 12.155 1.00 62.75 101 LEU A CA 1
ATOM 749 C C . LEU A 1 101 ? 3.354 -1.941 13.341 1.00 62.75 101 LEU A C 1
ATOM 751 O O . LEU A 1 101 ? 2.862 -2.922 13.897 1.00 62.75 101 LEU A O 1
ATOM 755 N N . ARG A 1 102 ? 4.495 -1.387 13.772 1.00 67.56 102 ARG A N 1
ATOM 756 C CA . ARG A 1 102 ? 5.239 -1.875 14.939 1.00 67.56 102 ARG A CA 1
ATOM 757 C C . ARG A 1 102 ? 4.504 -1.628 16.256 1.00 67.56 102 ARG A C 1
ATOM 759 O O . ARG A 1 102 ? 4.600 -2.458 17.153 1.00 67.56 102 ARG A O 1
ATOM 766 N N . ASN A 1 103 ? 3.799 -0.504 16.387 1.00 59.41 103 ASN A N 1
ATOM 767 C CA . ASN A 1 103 ? 3.027 -0.188 17.591 1.00 59.41 103 ASN A CA 1
ATOM 768 C C . ASN A 1 103 ? 1.678 -0.922 17.639 1.00 59.41 103 ASN A C 1
ATOM 770 O O . ASN A 1 103 ? 1.239 -1.281 18.722 1.00 59.41 103 ASN A O 1
ATOM 774 N N . ALA A 1 104 ? 1.053 -1.200 16.493 1.00 56.12 104 ALA A N 1
ATOM 775 C CA . ALA A 1 104 ? -0.216 -1.929 16.411 1.00 56.12 104 ALA A CA 1
ATOM 776 C C . ALA A 1 104 ? -0.100 -3.436 16.730 1.00 56.12 104 ALA A C 1
ATOM 778 O O . ALA A 1 104 ? -1.106 -4.078 17.015 1.00 56.12 104 ALA A O 1
ATOM 779 N N . ARG A 1 105 ? 1.111 -4.012 16.670 1.00 51.84 105 ARG A N 1
ATOM 780 C CA . ARG A 1 105 ? 1.403 -5.427 16.988 1.00 51.84 105 ARG A CA 1
ATOM 781 C C . ARG A 1 105 ? 1.758 -5.684 18.466 1.00 51.84 105 ARG A C 1
ATOM 783 O O . ARG A 1 105 ? 2.112 -6.817 18.790 1.00 51.84 105 ARG A O 1
ATOM 790 N N . ARG A 1 106 ? 1.744 -4.661 19.326 1.00 47.03 106 ARG A N 1
ATOM 791 C CA . ARG A 1 106 ? 2.179 -4.739 20.731 1.00 47.03 106 ARG A CA 1
ATOM 792 C C . ARG A 1 106 ? 0.997 -4.807 21.686 1.00 47.03 106 ARG A C 1
ATOM 794 O O . ARG A 1 106 ? 1.149 -5.512 22.705 1.00 47.03 106 ARG A O 1
#

Secondary structure (DSSP, 8-state):
--THHHHHHHHHHHHHHHHHHHHTT-HHHHHHHHHHHHHHHHHHHHHHHTTSS-HHHHHHHHHHHHHHHHHHHHHHHHH-SS-TTTGGGTHHHHHHHHHHHHHHT-

pLDDT: mean 74.64, std 14.57, range [39.28, 91.62]